Protein AF-A0A662BBJ3-F1 (afdb_monomer_lite)

Foldseek 3Di:
DDPPPPDDPVSVVVCLQAVDDDPPCQVVQWDPDADPNDIDGNDDGGNNVVVVVVVVVVVVVVVVCCCVVVVVVVPPVVVVVD

Sequence (82 aa):
MNNHKNLTGWQKILQKMTKANEIGKEEDIMTDHDYDGIKELDNVLPPWWLWGFYITIAIGVFYYIQVFTNSEAYSQKEEFAA

Secondary structure (DSSP, 8-state):
--------HHHHHHHHHH-PPPTT--GGGEEEEEETTEEEE-PPPPHHHHHHHHHHHHHHHHHHHHHHH-TTTT-HHHHHH-

Structure (mmCIF, N/CA/C/O backbone):
data_AF-A0A662BBJ3-F1
#
_entry.id   AF-A0A662BBJ3-F1
#
loop_
_atom_site.group_PDB
_atom_site.id
_atom_site.type_symbol
_atom_site.label_atom_id
_atom_site.label_alt_id
_atom_site.label_comp_id
_atom_site.label_asym_id
_atom_site.label_entity_id
_atom_site.label_seq_id
_atom_site.pdbx_PDB_ins_code
_atom_site.Cartn_x
_atom_site.Cartn_y
_atom_site.Cartn_z
_atom_site.occupancy
_atom_site.B_iso_or_equiv
_atom_site.auth_seq_id
_atom_site.auth_comp_id
_atom_site.auth_asym_id
_atom_site.auth_atom_id
_atom_site.pdbx_PDB_model_num
ATOM 1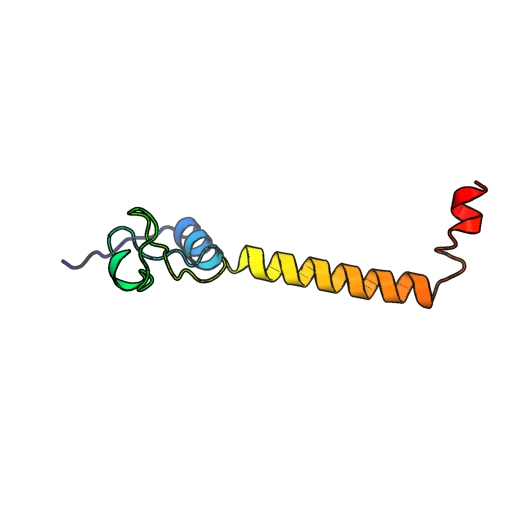 N N . MET A 1 1 ? -24.393 9.065 24.820 1.00 39.03 1 MET A N 1
ATOM 2 C CA . MET A 1 1 ? -23.282 10.034 24.959 1.00 39.03 1 MET A CA 1
ATOM 3 C C . MET A 1 1 ? -23.000 10.618 23.583 1.00 39.03 1 MET A C 1
ATOM 5 O O . MET A 1 1 ? -22.489 9.907 22.729 1.00 39.03 1 MET A O 1
ATOM 9 N N . ASN A 1 2 ? -23.408 11.865 23.334 1.00 46.12 2 ASN A N 1
ATOM 10 C CA . ASN A 1 2 ? -23.180 12.533 22.049 1.00 46.12 2 ASN A CA 1
ATOM 11 C C . ASN A 1 2 ? -21.734 13.019 21.992 1.00 46.12 2 ASN A C 1
ATOM 13 O O . ASN A 1 2 ? -21.389 14.024 22.608 1.00 46.12 2 ASN A O 1
ATOM 17 N N . ASN A 1 3 ? -20.887 12.283 21.279 1.00 56.19 3 ASN A N 1
ATOM 18 C CA . ASN A 1 3 ? -19.489 12.639 21.108 1.00 56.19 3 ASN A CA 1
ATOM 19 C C . ASN A 1 3 ? -19.341 13.408 19.790 1.00 56.19 3 ASN A C 1
ATOM 21 O O . ASN A 1 3 ? -19.039 12.829 18.747 1.00 56.19 3 ASN A O 1
ATOM 25 N N . HIS A 1 4 ? -19.601 14.718 19.812 1.00 57.53 4 HIS A N 1
ATOM 26 C CA . HIS A 1 4 ? -19.246 15.587 18.690 1.00 57.53 4 HIS A CA 1
ATOM 27 C C . HIS A 1 4 ? -17.718 15.715 18.649 1.00 57.53 4 HIS A C 1
ATOM 29 O O . HIS A 1 4 ? -17.140 16.664 19.173 1.00 57.53 4 HIS A O 1
ATOM 35 N N . LYS A 1 5 ? -17.043 14.720 18.060 1.00 67.06 5 LYS A N 1
ATOM 36 C CA . LYS A 1 5 ? -15.606 14.780 17.784 1.00 67.06 5 LYS A CA 1
ATOM 37 C C . LYS A 1 5 ? -15.375 15.931 16.798 1.00 67.06 5 LYS A C 1
ATOM 39 O O . LYS A 1 5 ? -15.651 15.801 15.605 1.00 67.06 5 LYS A O 1
ATOM 44 N N . ASN A 1 6 ? -14.881 17.066 17.290 1.00 73.62 6 ASN A N 1
ATOM 45 C CA . ASN A 1 6 ? -14.442 18.187 16.459 1.00 73.62 6 ASN A CA 1
ATOM 46 C C . ASN A 1 6 ? -13.126 17.815 15.763 1.00 73.62 6 ASN A C 1
ATOM 48 O O . ASN A 1 6 ? -12.042 18.189 16.199 1.00 73.62 6 ASN A O 1
ATOM 52 N N . LEU A 1 7 ? -13.235 17.015 14.701 1.00 78.81 7 LEU A N 1
ATOM 53 C CA . LEU A 1 7 ? -12.098 16.548 13.916 1.00 78.81 7 LEU A CA 1
ATOM 54 C C . LEU A 1 7 ? -11.519 17.705 13.097 1.00 78.81 7 LEU A C 1
ATOM 56 O O . LEU A 1 7 ? -12.225 18.338 12.302 1.00 78.81 7 LEU A O 1
ATOM 60 N N . THR A 1 8 ? -10.219 17.936 13.249 1.00 91.25 8 THR A N 1
ATOM 61 C CA . THR A 1 8 ? -9.454 18.855 12.405 1.00 91.25 8 THR A CA 1
ATOM 62 C C . THR A 1 8 ? -9.470 18.383 10.946 1.00 91.25 8 THR A C 1
ATOM 64 O O . THR A 1 8 ? -9.725 17.212 10.649 1.00 91.25 8 THR A O 1
ATOM 67 N N . GLY A 1 9 ? -9.188 19.287 10.000 1.00 90.31 9 GLY A N 1
ATOM 68 C CA . GLY A 1 9 ? -9.132 18.941 8.572 1.00 90.31 9 GLY A CA 1
ATOM 69 C C . GLY A 1 9 ? -8.173 17.779 8.282 1.00 90.31 9 GLY A C 1
ATOM 70 O O . GLY A 1 9 ? -8.523 16.859 7.546 1.00 90.31 9 GLY A O 1
ATOM 71 N N . TRP A 1 10 ? -7.019 17.760 8.953 1.00 90.00 10 TRP A N 1
ATOM 72 C CA . TRP A 1 10 ? -6.036 16.679 8.859 1.00 90.00 10 TRP A CA 1
ATOM 73 C C . TRP A 1 10 ? -6.559 15.342 9.377 1.00 90.00 10 TRP A C 1
ATOM 75 O O . TRP A 1 10 ? -6.374 14.319 8.724 1.00 90.00 10 TRP A O 1
ATOM 85 N N . GLN A 1 11 ? -7.271 15.339 10.504 1.00 89.81 11 GLN A N 1
ATOM 86 C CA . GLN A 1 11 ? -7.867 14.115 11.040 1.00 89.81 11 GLN A CA 1
ATOM 87 C C . GLN A 1 11 ? -8.918 13.530 10.088 1.00 89.81 11 GLN A C 1
ATOM 89 O O . GLN A 1 11 ? -8.971 12.317 9.911 1.00 89.81 11 GLN A O 1
ATOM 94 N N . LYS A 1 12 ? -9.705 14.378 9.412 1.00 90.44 12 LYS A N 1
ATOM 95 C CA . LYS A 1 12 ? -10.669 13.929 8.392 1.00 90.44 12 LYS A CA 1
ATOM 96 C C . LYS A 1 12 ? -9.980 13.319 7.173 1.00 90.44 12 LYS A C 1
ATOM 98 O O . LYS A 1 12 ? -10.472 12.332 6.631 1.00 90.44 12 LYS A O 1
ATOM 103 N N . ILE A 1 13 ? -8.859 13.896 6.736 1.00 93.38 13 ILE A N 1
ATOM 104 C CA . ILE A 1 13 ? -8.060 13.351 5.630 1.00 93.38 13 ILE A CA 1
ATOM 105 C C . ILE A 1 13 ? -7.511 11.977 6.016 1.00 93.38 13 ILE A C 1
ATOM 107 O O . ILE A 1 13 ? -7.741 11.010 5.293 1.00 93.38 13 ILE A O 1
ATOM 111 N N . LEU A 1 14 ? -6.866 11.873 7.180 1.00 92.44 14 LEU A N 1
ATOM 112 C CA . LEU A 1 14 ? -6.312 10.612 7.669 1.00 92.44 14 LEU A CA 1
ATOM 113 C C . LEU A 1 14 ? -7.391 9.535 7.803 1.00 92.44 14 LEU A C 1
ATOM 115 O O . LEU A 1 14 ? -7.212 8.438 7.285 1.00 92.44 14 LEU A O 1
ATOM 119 N N . GLN A 1 15 ? -8.542 9.863 8.397 1.00 92.19 15 GLN A N 1
ATOM 120 C CA . GLN A 1 15 ? -9.653 8.920 8.538 1.00 92.19 15 GLN A CA 1
ATOM 121 C C . GLN A 1 15 ? -10.175 8.432 7.181 1.00 92.19 15 GLN A C 1
ATOM 123 O O . GLN A 1 15 ? -10.466 7.250 7.022 1.00 92.19 15 GLN A O 1
ATOM 128 N N . LYS A 1 16 ? -10.265 9.309 6.173 1.00 92.69 16 LYS A N 1
ATOM 129 C CA . LYS A 1 16 ? -10.652 8.903 4.813 1.00 92.69 16 LYS A CA 1
ATOM 130 C C . LYS A 1 16 ? -9.611 8.005 4.147 1.00 92.69 16 LYS A C 1
ATOM 132 O O . LYS A 1 16 ? -9.989 7.112 3.394 1.00 92.69 16 LYS A O 1
ATOM 137 N N . MET A 1 17 ? -8.326 8.246 4.398 1.00 94.81 17 MET A N 1
ATOM 138 C CA . MET A 1 17 ? -7.238 7.463 3.813 1.00 94.81 17 MET A CA 1
ATOM 139 C C . MET A 1 17 ? -7.106 6.082 4.447 1.00 94.81 17 MET A C 1
ATOM 141 O O . MET A 1 17 ? -6.757 5.142 3.739 1.00 94.81 17 MET A O 1
ATOM 145 N N . THR A 1 18 ? -7.378 5.947 5.745 1.00 94.19 18 THR 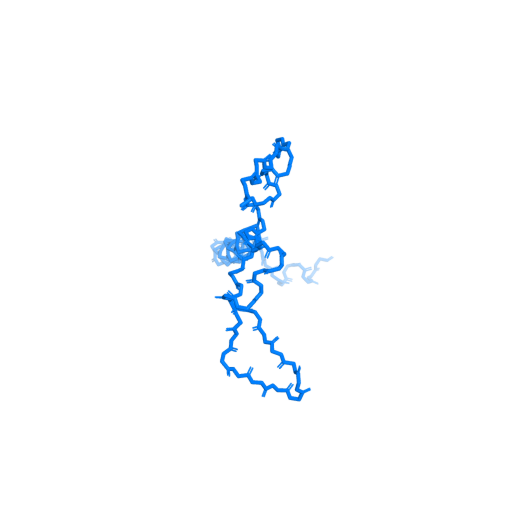A N 1
ATOM 146 C CA . THR A 1 18 ? -7.234 4.673 6.460 1.00 94.19 18 THR A CA 1
ATOM 147 C C . THR A 1 18 ? -8.528 3.879 6.549 1.00 94.19 18 THR A C 1
ATOM 149 O O . THR A 1 18 ? -8.459 2.658 6.586 1.00 94.19 18 THR A O 1
ATOM 152 N N . LYS A 1 19 ? -9.694 4.544 6.582 1.00 92.94 19 LYS A N 1
ATOM 153 C CA . LYS A 1 19 ? -10.999 3.934 6.906 1.00 92.94 19 LYS A CA 1
ATOM 154 C C . LYS A 1 19 ? -10.974 3.090 8.190 1.00 92.94 19 LYS A C 1
ATOM 156 O O . LYS A 1 19 ? -11.715 2.122 8.308 1.00 92.94 19 LYS A O 1
ATOM 161 N N . ALA A 1 20 ? -10.135 3.467 9.154 1.00 91.62 20 ALA A N 1
ATOM 162 C CA . ALA A 1 20 ? -10.053 2.764 10.426 1.00 91.62 20 ALA A CA 1
ATOM 163 C C . ALA A 1 20 ? -11.377 2.870 11.204 1.00 91.62 20 ALA A C 1
ATOM 165 O O . ALA A 1 20 ? -11.971 3.953 11.281 1.00 91.62 20 ALA A O 1
ATOM 166 N N . ASN A 1 21 ? -11.805 1.748 11.784 1.00 90.75 21 ASN A N 1
ATOM 167 C CA . ASN A 1 21 ? -12.958 1.676 12.676 1.00 90.75 21 ASN A CA 1
ATOM 168 C C . ASN A 1 21 ? -12.696 2.415 14.001 1.00 90.75 21 ASN A C 1
ATOM 170 O O . ASN A 1 21 ? -11.561 2.770 14.331 1.00 90.75 21 ASN A O 1
ATOM 174 N N . GLU A 1 22 ? -13.762 2.719 14.745 1.00 89.75 22 GLU A N 1
ATOM 175 C CA . GLU A 1 22 ? -13.623 3.406 16.031 1.00 89.75 22 GLU A CA 1
ATOM 176 C C . GLU A 1 22 ? -13.016 2.481 17.093 1.00 89.75 22 GLU A C 1
ATOM 178 O O . GLU A 1 22 ? -13.414 1.327 17.214 1.00 89.75 22 GLU A O 1
ATOM 183 N N . ILE A 1 23 ? -12.106 3.021 17.906 1.00 88.25 23 ILE A N 1
ATOM 184 C CA . ILE A 1 23 ? -11.558 2.316 19.071 1.00 88.25 23 ILE A CA 1
ATOM 185 C C . ILE A 1 23 ? -12.691 2.019 20.060 1.00 88.25 23 ILE A C 1
ATOM 187 O O . ILE A 1 23 ? -13.490 2.913 20.363 1.00 88.25 23 ILE A O 1
ATOM 191 N N . GLY A 1 24 ? -12.734 0.797 20.583 1.00 89.31 24 GLY A N 1
ATOM 192 C CA . GLY A 1 24 ? -13.778 0.312 21.488 1.00 89.31 24 GLY A CA 1
ATOM 193 C C . GLY A 1 24 ? -14.992 -0.297 20.781 1.00 89.31 24 GLY A C 1
ATOM 194 O O . GLY A 1 24 ? -15.963 -0.631 21.455 1.00 89.31 24 GLY A O 1
ATOM 195 N N . LYS A 1 25 ? -14.966 -0.405 19.446 1.00 91.69 25 LYS A N 1
ATOM 196 C CA . LYS A 1 25 ? -15.976 -1.100 18.627 1.00 91.69 25 LYS A CA 1
ATOM 197 C C . LYS A 1 25 ? -15.391 -2.293 17.874 1.00 91.69 25 LYS A C 1
ATOM 199 O O . LYS A 1 25 ? -15.883 -2.676 16.820 1.00 91.69 25 LYS A O 1
ATOM 204 N N . GLU A 1 26 ? -14.310 -2.860 18.392 1.00 92.00 26 GLU A N 1
ATOM 205 C CA . GLU A 1 26 ? -13.648 -4.018 17.800 1.00 92.00 26 GLU A CA 1
ATOM 206 C C . GLU A 1 26 ? -14.575 -5.241 17.777 1.00 92.00 26 GLU A C 1
ATOM 208 O O . GLU A 1 26 ? -14.539 -6.002 16.817 1.00 92.00 26 GLU A O 1
ATOM 213 N N . GLU A 1 27 ? -15.448 -5.388 1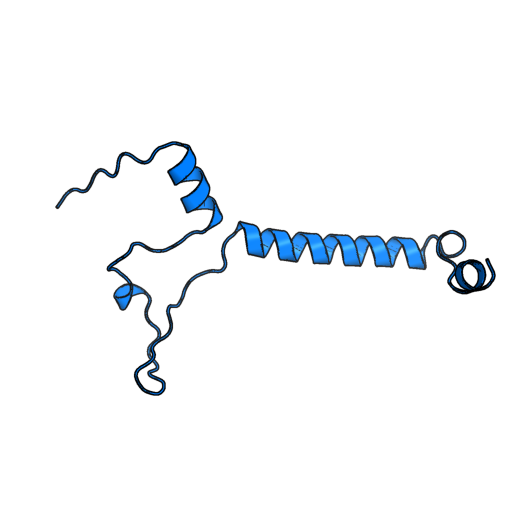8.781 1.00 91.88 27 GLU A N 1
ATOM 214 C CA . GLU A 1 27 ? -16.430 -6.479 18.859 1.00 91.88 27 GLU A CA 1
ATOM 215 C C . GLU A 1 27 ? -17.402 -6.489 17.669 1.00 91.88 27 GLU A C 1
ATOM 217 O O . GLU A 1 27 ? -17.709 -7.558 17.150 1.00 91.88 27 GLU A O 1
ATOM 222 N N . ASP A 1 28 ? -17.810 -5.313 17.177 1.00 93.31 28 ASP A N 1
ATOM 223 C CA . ASP A 1 28 ? -18.759 -5.176 16.060 1.00 93.31 28 ASP A CA 1
ATOM 224 C C . ASP A 1 28 ? -18.187 -5.671 14.716 1.00 93.31 28 ASP A C 1
ATOM 226 O O . ASP A 1 28 ? -18.938 -5.894 13.766 1.00 93.31 28 ASP A O 1
ATOM 230 N N . ILE A 1 29 ? -16.859 -5.788 14.613 1.00 93.81 29 ILE A N 1
ATOM 231 C CA . ILE A 1 29 ? -16.127 -6.149 13.388 1.00 93.81 29 ILE A CA 1
ATOM 232 C C . ILE A 1 29 ? -15.220 -7.366 13.594 1.00 93.81 29 ILE A C 1
ATOM 234 O O . ILE A 1 29 ? -14.321 -7.613 12.792 1.00 93.81 29 ILE A O 1
ATOM 238 N N . MET A 1 30 ? -15.381 -8.086 14.700 1.00 95.00 30 MET A N 1
ATOM 239 C CA . MET A 1 30 ? -14.546 -9.237 15.003 1.00 95.00 30 MET A CA 1
ATOM 240 C C . MET A 1 30 ? -14.989 -10.438 14.171 1.00 95.00 30 MET A C 1
ATOM 242 O O . MET A 1 30 ? -16.179 -10.654 13.956 1.00 95.00 30 MET A O 1
ATOM 246 N N . THR A 1 31 ? -14.033 -11.231 13.702 1.00 93.44 31 THR A N 1
ATOM 247 C CA . THR A 1 31 ? -14.341 -12.476 13.000 1.00 93.44 31 THR A CA 1
ATOM 248 C C . THR A 1 31 ? -14.860 -13.540 13.976 1.00 93.44 31 THR A C 1
ATOM 250 O O . THR A 1 31 ? -14.553 -13.526 15.169 1.00 93.44 31 THR A O 1
ATOM 253 N N . ASP A 1 32 ? -15.643 -14.497 13.469 1.00 91.19 32 ASP A N 1
ATOM 254 C CA . ASP A 1 32 ? -16.269 -15.542 14.299 1.00 91.19 32 ASP A CA 1
ATOM 255 C C . ASP A 1 32 ? -15.274 -16.571 14.870 1.00 91.19 32 ASP A C 1
ATOM 257 O O . ASP A 1 32 ? -15.623 -17.362 15.750 1.00 91.19 32 ASP A O 1
ATOM 261 N N . HIS A 1 33 ? -14.041 -16.596 14.361 1.00 92.88 33 HIS A N 1
ATOM 262 C CA . HIS A 1 33 ? -13.056 -17.626 14.676 1.00 92.88 33 HIS A CA 1
ATOM 263 C C . HIS A 1 33 ? -12.061 -17.137 15.731 1.00 92.88 33 HIS A C 1
ATOM 265 O O . HIS A 1 33 ? -11.629 -15.985 15.720 1.00 92.88 33 HIS A O 1
ATOM 271 N N . ASP A 1 34 ? -11.682 -18.047 16.626 1.00 95.81 34 ASP A N 1
ATOM 272 C CA . ASP A 1 34 ? -10.680 -17.834 17.667 1.00 95.81 34 ASP A CA 1
ATOM 273 C C . ASP A 1 34 ? -9.510 -18.792 17.436 1.00 95.81 34 ASP A C 1
ATOM 275 O O . ASP A 1 34 ? -9.704 -20.007 17.314 1.00 95.81 34 ASP A O 1
ATOM 279 N N . TYR A 1 35 ? -8.306 -18.232 17.357 1.00 94.00 35 TYR A N 1
ATOM 280 C CA . TYR A 1 35 ? -7.069 -18.975 17.179 1.00 94.00 35 TYR A CA 1
ATOM 281 C C . TYR A 1 35 ? -6.143 -18.692 18.360 1.00 94.00 35 TYR A C 1
ATOM 283 O O . TYR A 1 35 ? -5.493 -17.651 18.408 1.00 94.00 35 TYR A O 1
ATOM 291 N N . ASP A 1 36 ? -6.073 -19.631 19.307 1.00 95.06 36 ASP A N 1
ATOM 292 C CA . ASP A 1 36 ? -5.194 -19.533 20.484 1.00 95.06 36 ASP A CA 1
ATOM 293 C C . ASP A 1 36 ? -5.416 -18.241 21.304 1.00 95.06 36 ASP A C 1
ATOM 295 O O . ASP A 1 36 ? -4.481 -17.580 21.754 1.00 95.06 36 ASP A O 1
ATOM 299 N N . GLY A 1 37 ? -6.679 -17.829 21.457 1.00 93.00 37 GLY A N 1
ATOM 300 C CA . GLY A 1 37 ? -7.058 -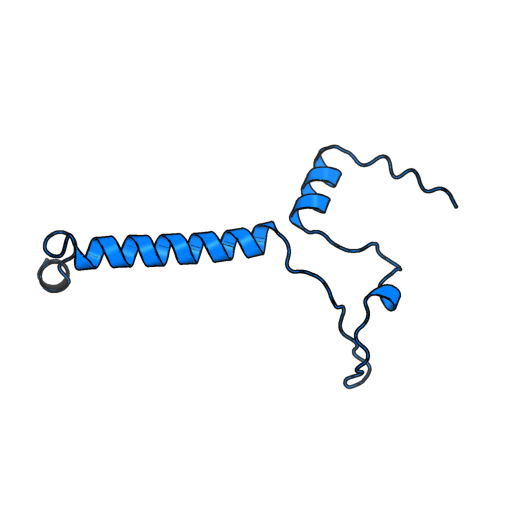16.601 22.157 1.00 93.00 37 GLY A CA 1
ATOM 301 C C . GLY A 1 37 ? -6.885 -15.321 21.333 1.00 93.00 37 GLY A C 1
ATOM 302 O O . GLY A 1 37 ? -7.145 -14.233 21.851 1.00 93.00 37 GLY A O 1
ATOM 303 N N . ILE A 1 38 ? -6.461 -15.420 20.068 1.00 94.38 38 ILE A N 1
ATOM 304 C CA . ILE A 1 38 ? -6.376 -14.301 19.124 1.00 94.38 38 ILE A CA 1
ATOM 305 C C . ILE A 1 38 ? -7.599 -14.330 18.207 1.00 94.38 38 ILE A C 1
ATOM 307 O O . ILE A 1 38 ? -7.908 -15.343 17.578 1.00 94.38 38 ILE A O 1
ATOM 311 N N . LYS A 1 39 ? -8.266 -13.180 18.096 1.00 94.62 39 LYS A N 1
ATOM 312 C CA . LYS A 1 39 ? -9.360 -12.942 17.153 1.00 94.62 39 LYS A CA 1
ATOM 313 C C . LYS A 1 39 ? -8.985 -11.826 16.194 1.00 94.62 39 LYS A C 1
ATOM 315 O O . LYS A 1 39 ? -8.337 -10.853 16.583 1.00 94.62 39 LYS A O 1
ATOM 320 N N . GLU A 1 40 ? -9.384 -11.980 14.941 1.00 94.25 40 GLU A N 1
ATOM 321 C CA . GLU A 1 40 ? -9.057 -11.029 13.883 1.00 94.25 40 GLU A CA 1
ATOM 322 C C . GLU A 1 40 ? -10.172 -9.994 13.706 1.00 94.25 40 GLU A C 1
ATOM 324 O O . GLU A 1 40 ? -11.337 -10.250 14.004 1.00 94.25 40 GLU A O 1
ATOM 329 N N . LEU A 1 41 ? -9.808 -8.814 13.202 1.00 95.06 41 LEU A N 1
ATOM 330 C CA . LEU A 1 41 ? -10.761 -7.765 12.844 1.00 95.06 41 LEU A CA 1
ATOM 331 C C . LEU A 1 41 ? -11.004 -7.791 11.336 1.00 95.06 41 LEU A C 1
ATOM 333 O O . LEU A 1 41 ? -10.048 -7.708 10.561 1.00 95.06 41 LEU A O 1
ATOM 337 N N . ASP A 1 42 ? -12.269 -7.800 10.929 1.00 95.12 42 ASP A N 1
ATOM 338 C CA . ASP A 1 42 ? -12.713 -7.707 9.537 1.00 95.12 42 ASP A CA 1
ATOM 339 C C . ASP A 1 42 ? -12.627 -6.255 9.029 1.00 95.12 42 ASP A C 1
ATOM 341 O O . ASP A 1 42 ? -13.611 -5.563 8.757 1.00 95.12 42 ASP A O 1
ATOM 345 N N . ASN A 1 43 ? -11.401 -5.730 8.980 1.00 93.50 43 ASN A N 1
ATOM 346 C CA . ASN A 1 43 ? -11.128 -4.397 8.462 1.00 93.50 43 ASN A CA 1
ATOM 347 C C . ASN A 1 43 ? -11.014 -4.415 6.937 1.00 93.50 43 ASN A C 1
ATOM 349 O O . ASN A 1 43 ? -10.321 -5.240 6.342 1.00 93.50 43 ASN A O 1
ATOM 353 N N . VAL A 1 44 ? -11.580 -3.391 6.299 1.00 94.25 44 VAL A N 1
ATOM 354 C CA . VAL A 1 44 ? -11.289 -3.112 4.891 1.00 94.25 44 VAL A CA 1
ATOM 355 C C . VAL A 1 44 ? -9.847 -2.632 4.721 1.00 94.25 44 VAL A C 1
ATOM 357 O O . VAL A 1 44 ? -9.282 -1.963 5.589 1.00 94.25 44 VAL A O 1
ATOM 360 N N . LEU A 1 45 ? -9.266 -2.899 3.552 1.00 96.06 45 LEU A N 1
ATOM 361 C CA . LEU A 1 45 ? -7.951 -2.368 3.204 1.00 96.06 45 LEU A CA 1
ATOM 362 C C . LEU A 1 45 ? -7.974 -0.828 3.191 1.00 96.06 45 LEU A C 1
ATOM 364 O O . LEU A 1 45 ? -8.905 -0.236 2.624 1.00 96.06 45 LEU A O 1
ATOM 368 N N . PRO A 1 46 ? -6.938 -0.1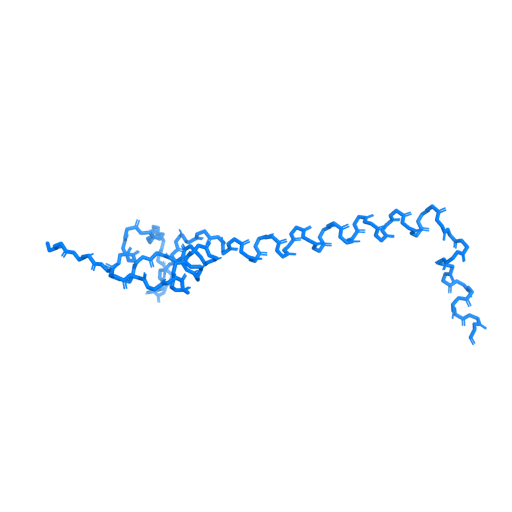60 3.733 1.00 96.94 46 PRO A N 1
ATOM 369 C CA . PRO A 1 46 ? -6.807 1.285 3.631 1.00 96.94 46 PRO A CA 1
ATOM 370 C C . PRO A 1 46 ? -6.884 1.739 2.165 1.00 96.94 46 PRO A C 1
ATOM 372 O O . PRO A 1 46 ? -6.107 1.250 1.339 1.00 96.94 46 PRO A O 1
ATOM 375 N N . PRO A 1 47 ? -7.771 2.687 1.804 1.00 96.81 47 PRO A N 1
ATOM 376 C CA . PRO A 1 47 ? -7.890 3.162 0.428 1.00 96.81 47 PRO A CA 1
ATOM 377 C C . PRO A 1 47 ? -6.574 3.587 -0.221 1.00 96.81 47 PRO A C 1
ATOM 379 O O . PRO A 1 47 ? -6.362 3.288 -1.392 1.00 96.81 47 PRO A O 1
ATOM 382 N N . TRP A 1 48 ? -5.678 4.254 0.516 1.00 96.44 48 TRP A N 1
ATOM 383 C CA . TRP A 1 48 ? -4.375 4.656 -0.031 1.00 96.44 48 TRP A CA 1
ATOM 384 C C . TRP A 1 48 ? -3.531 3.444 -0.451 1.00 96.44 48 TRP A C 1
ATOM 386 O O . TRP A 1 48 ? -2.847 3.502 -1.470 1.00 96.44 48 TRP A O 1
ATOM 396 N N . TRP A 1 49 ? -3.612 2.344 0.304 1.00 97.56 49 TRP A N 1
ATOM 397 C CA . TRP A 1 49 ? -2.868 1.118 0.034 1.00 97.56 49 TRP A CA 1
ATOM 398 C C . TRP A 1 49 ? -3.439 0.402 -1.188 1.00 97.56 49 TRP A C 1
ATOM 400 O O . TRP A 1 49 ? -2.693 0.034 -2.092 1.00 97.56 49 TRP A O 1
ATOM 410 N N . LEU A 1 50 ? -4.769 0.291 -1.268 1.00 97.12 50 LEU A N 1
ATOM 411 C CA . LEU A 1 50 ? -5.454 -0.315 -2.411 1.00 97.12 50 LEU A CA 1
ATOM 412 C C . LEU A 1 50 ? -5.159 0.441 -3.716 1.00 97.12 50 LEU A C 1
ATOM 414 O O . LEU A 1 50 ? -4.848 -0.173 -4.734 1.00 97.12 50 LEU A O 1
ATOM 418 N N . TRP A 1 51 ? -5.207 1.776 -3.688 1.00 97.56 51 TRP A N 1
ATOM 419 C CA . TRP A 1 51 ? -4.812 2.588 -4.841 1.00 97.56 51 TRP A CA 1
ATOM 420 C C . TRP A 1 51 ? -3.327 2.439 -5.170 1.00 97.56 51 TRP A C 1
ATOM 422 O O . TRP A 1 51 ? -2.985 2.352 -6.345 1.00 97.56 51 TRP A O 1
ATOM 432 N N . GLY A 1 52 ? -2.458 2.342 -4.159 1.00 98.19 52 GLY A N 1
ATOM 433 C CA . GLY A 1 52 ? -1.043 2.025 -4.349 1.00 98.19 52 GLY A CA 1
ATOM 434 C C . GLY A 1 52 ? -0.843 0.717 -5.117 1.00 98.19 52 GLY A C 1
ATOM 435 O O . GLY A 1 52 ? -0.092 0.687 -6.087 1.00 98.19 52 GLY A O 1
ATOM 436 N N . PHE A 1 53 ? -1.580 -0.333 -4.756 1.00 98.38 53 PHE A N 1
ATOM 437 C CA . PHE A 1 53 ? -1.560 -1.607 -5.472 1.00 98.38 53 PHE A CA 1
ATOM 438 C C . PHE A 1 53 ? -2.063 -1.482 -6.923 1.00 98.38 53 PHE A C 1
ATOM 440 O O . PHE A 1 53 ? -1.450 -2.016 -7.842 1.00 98.38 53 PHE A O 1
ATOM 447 N N . TYR A 1 54 ? -3.126 -0.715 -7.183 1.00 98.56 54 TYR A N 1
ATOM 448 C CA . TYR A 1 54 ? -3.568 -0.475 -8.564 1.00 98.56 54 TYR A CA 1
ATOM 449 C C . TYR A 1 54 ? -2.561 0.324 -9.396 1.00 98.56 54 TYR A C 1
ATOM 451 O O . TYR A 1 54 ? -2.423 0.077 -10.594 1.00 98.56 54 TYR A O 1
ATOM 459 N N . ILE A 1 55 ? -1.830 1.253 -8.779 1.00 98.62 55 ILE A N 1
ATOM 460 C CA . ILE A 1 55 ? -0.768 2.002 -9.456 1.00 98.62 55 ILE A CA 1
ATOM 461 C C . ILE A 1 55 ? 0.355 1.058 -9.894 1.00 98.62 55 ILE A C 1
ATOM 463 O O . ILE A 1 55 ? 0.821 1.169 -11.027 1.00 98.62 55 ILE A O 1
ATOM 467 N N . THR A 1 56 ? 0.769 0.103 -9.054 1.00 98.50 56 THR A N 1
ATOM 468 C CA . THR A 1 56 ? 1.814 -0.858 -9.449 1.00 98.50 56 THR A CA 1
ATOM 469 C C . THR A 1 56 ? 1.353 -1.759 -10.592 1.00 98.50 56 THR A C 1
ATOM 471 O O . THR A 1 56 ? 2.132 -2.010 -11.510 1.00 98.50 56 THR A O 1
ATOM 474 N N . ILE A 1 57 ? 0.079 -2.167 -10.605 1.00 98.69 57 ILE A N 1
ATOM 475 C CA . ILE A 1 57 ? -0.512 -2.894 -11.737 1.00 98.69 57 ILE A CA 1
ATOM 476 C C . ILE A 1 57 ? -0.454 -2.046 -13.012 1.00 98.69 57 ILE A C 1
ATOM 478 O O . ILE A 1 57 ? -0.004 -2.530 -14.049 1.00 98.69 57 ILE A O 1
ATOM 482 N N . ALA A 1 58 ? -0.867 -0.777 -12.946 1.00 98.69 58 ALA A N 1
ATOM 483 C CA . ALA A 1 58 ? -0.846 0.119 -14.100 1.00 98.69 58 ALA A CA 1
ATOM 484 C C . ALA A 1 58 ? 0.577 0.319 -14.650 1.00 98.69 58 ALA A C 1
ATOM 486 O O . ALA A 1 58 ? 0.774 0.274 -15.864 1.00 98.69 58 ALA A O 1
ATOM 487 N N . ILE A 1 59 ? 1.572 0.471 -13.769 1.00 98.44 59 ILE A N 1
ATOM 488 C CA . ILE A 1 59 ? 2.990 0.541 -14.148 1.00 98.44 59 ILE A CA 1
ATOM 489 C C . ILE A 1 59 ? 3.433 -0.762 -14.820 1.00 98.44 59 ILE A C 1
ATOM 491 O O . ILE A 1 59 ? 4.089 -0.707 -15.856 1.00 98.44 59 ILE A O 1
ATOM 495 N N . GLY A 1 60 ? 3.054 -1.922 -14.279 1.00 98.31 60 GLY A N 1
ATOM 496 C CA . GLY A 1 60 ? 3.381 -3.222 -14.868 1.00 98.31 60 GLY A CA 1
ATOM 497 C C . GLY A 1 60 ? 2.810 -3.394 -16.277 1.00 98.31 60 GLY A C 1
ATOM 498 O O . GLY A 1 60 ? 3.527 -3.804 -17.187 1.00 98.31 60 GLY A O 1
ATOM 499 N N . VAL A 1 61 ? 1.547 -3.013 -16.487 1.00 98.38 61 VAL A N 1
ATOM 500 C CA . VAL A 1 61 ? 0.908 -3.033 -17.813 1.00 98.38 61 VAL A CA 1
ATOM 501 C C . VAL A 1 61 ? 1.592 -2.056 -18.768 1.00 98.38 61 VAL A C 1
ATOM 503 O O . VAL A 1 61 ? 1.891 -2.420 -19.903 1.00 98.38 61 VAL A O 1
ATOM 506 N N . PHE A 1 62 ? 1.874 -0.832 -18.318 1.00 97.12 62 PHE A N 1
ATOM 507 C CA . PHE A 1 62 ? 2.591 0.155 -19.123 1.00 97.12 62 PHE A CA 1
ATOM 508 C C . PHE A 1 62 ? 3.975 -0.358 -19.537 1.00 97.12 62 PHE A C 1
ATOM 510 O O . PHE A 1 62 ? 4.312 -0.314 -20.717 1.00 97.12 62 PHE A O 1
ATOM 517 N N . TYR A 1 63 ? 4.746 -0.897 -18.591 1.00 94.75 63 TYR A N 1
ATOM 518 C CA . TYR A 1 63 ? 6.060 -1.479 -18.848 1.00 94.75 63 TYR A CA 1
ATOM 519 C C . TYR A 1 63 ? 5.982 -2.635 -19.849 1.00 94.75 63 TYR A C 1
ATOM 521 O O . TYR A 1 63 ? 6.760 -2.677 -20.798 1.00 94.75 63 TYR A O 1
ATOM 529 N N . TYR A 1 64 ? 5.000 -3.527 -19.693 1.00 95.19 64 TYR A N 1
ATOM 530 C CA . TYR A 1 64 ? 4.766 -4.618 -20.636 1.00 95.19 64 TYR A CA 1
ATOM 531 C C . TYR A 1 64 ? 4.520 -4.084 -22.053 1.00 95.19 64 TYR A C 1
ATOM 533 O O . TYR A 1 64 ? 5.187 -4.506 -22.990 1.00 95.19 64 TYR A O 1
ATOM 541 N N . ILE A 1 65 ? 3.630 -3.101 -22.221 1.00 95.81 65 ILE A N 1
ATOM 542 C CA . ILE A 1 65 ? 3.385 -2.484 -23.534 1.00 95.81 65 ILE A CA 1
ATOM 543 C C . ILE A 1 65 ? 4.685 -1.914 -24.110 1.00 95.81 65 ILE A C 1
ATOM 545 O O . ILE A 1 65 ? 5.014 -2.218 -25.249 1.00 95.81 65 ILE A O 1
ATOM 549 N N . GLN A 1 66 ? 5.448 -1.150 -23.322 1.00 93.25 66 GLN A N 1
ATOM 550 C CA . GLN A 1 66 ? 6.705 -0.545 -23.771 1.00 93.25 66 GLN A CA 1
ATOM 551 C C . GLN A 1 66 ? 7.712 -1.586 -24.268 1.00 93.25 66 GLN A C 1
ATOM 553 O O . GLN A 1 66 ? 8.241 -1.440 -25.366 1.00 93.25 66 GLN A O 1
ATOM 558 N N . VAL A 1 67 ? 7.933 -2.662 -23.512 1.00 92.12 67 VAL A N 1
ATOM 559 C CA . VAL A 1 67 ? 8.877 -3.723 -23.897 1.00 92.12 67 VAL A CA 1
ATOM 560 C C . VAL A 1 67 ? 8.437 -4.427 -25.184 1.00 92.12 67 VAL A C 1
ATOM 562 O O . VAL A 1 67 ? 9.268 -4.711 -26.043 1.00 92.12 67 VAL A O 1
ATOM 565 N N . PHE A 1 68 ? 7.138 -4.690 -25.349 1.00 92.31 68 PHE A N 1
ATOM 566 C CA . PHE A 1 68 ? 6.631 -5.411 -26.519 1.00 92.31 68 PHE A CA 1
ATOM 567 C C . PHE A 1 68 ? 6.513 -4.544 -27.777 1.00 92.31 68 PHE A C 1
ATOM 569 O O . PHE A 1 68 ? 6.694 -5.062 -28.876 1.00 92.31 68 PHE A O 1
ATOM 576 N N . THR A 1 69 ? 6.202 -3.250 -27.651 1.00 94.12 69 THR A N 1
ATOM 577 C CA . THR A 1 69 ? 6.025 -2.364 -28.816 1.00 94.12 69 THR A CA 1
ATOM 578 C C . THR A 1 69 ? 7.284 -1.592 -29.185 1.00 94.12 69 THR A C 1
ATOM 580 O O . THR A 1 69 ? 7.431 -1.211 -30.341 1.00 94.12 69 THR A O 1
ATOM 583 N N . ASN A 1 70 ? 8.187 -1.361 -28.230 1.00 91.94 70 ASN A N 1
ATOM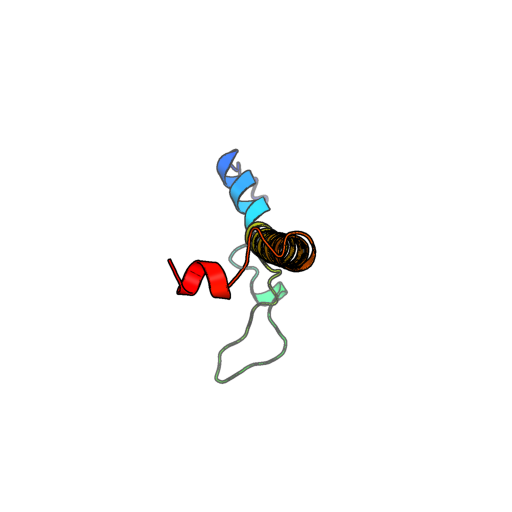 584 C CA . ASN A 1 70 ? 9.419 -0.593 -28.416 1.00 91.94 70 ASN A CA 1
ATOM 585 C C . ASN A 1 70 ? 10.647 -1.479 -28.160 1.00 91.94 70 ASN A C 1
ATOM 587 O O . ASN A 1 70 ? 11.538 -1.121 -27.393 1.00 91.94 70 ASN A O 1
ATOM 591 N N . SER A 1 71 ? 10.691 -2.652 -28.797 1.00 83.12 71 SER A N 1
ATOM 592 C CA . SER A 1 71 ? 11.696 -3.689 -28.526 1.00 83.12 71 SER A CA 1
ATOM 593 C C . SER A 1 71 ? 13.144 -3.247 -28.750 1.00 83.12 71 SER A C 1
ATOM 595 O O . SER A 1 71 ? 14.032 -3.763 -28.083 1.00 83.12 71 SER A O 1
ATOM 597 N N . GLU A 1 72 ? 13.393 -2.311 -29.670 1.00 84.69 72 GLU A N 1
ATOM 598 C CA . GLU A 1 72 ? 14.735 -1.745 -29.884 1.00 84.69 72 GLU A CA 1
ATOM 599 C C . GLU A 1 72 ? 15.155 -0.849 -28.712 1.00 84.69 72 GLU A C 1
ATOM 601 O O . GLU A 1 72 ? 16.258 -0.976 -28.200 1.00 84.69 72 GLU A O 1
ATOM 606 N N . ALA A 1 73 ? 14.248 -0.009 -28.205 1.00 85.31 73 ALA A N 1
ATOM 607 C CA . ALA A 1 73 ? 14.535 0.880 -27.078 1.00 85.31 73 ALA A CA 1
ATOM 608 C C . ALA A 1 73 ? 14.722 0.137 -25.739 1.00 85.31 73 ALA A C 1
ATOM 610 O O . ALA A 1 73 ? 15.303 0.698 -24.815 1.00 85.31 73 ALA A O 1
ATOM 611 N N . TYR A 1 74 ? 14.223 -1.099 -25.633 1.00 86.88 74 TYR A N 1
ATOM 612 C CA . TYR A 1 74 ? 14.277 -1.937 -24.427 1.00 86.88 74 TYR A CA 1
ATOM 613 C C . TYR A 1 74 ? 14.947 -3.300 -24.691 1.00 86.88 74 TYR A C 1
ATOM 615 O O . TYR A 1 74 ? 14.569 -4.325 -24.115 1.00 86.88 74 TYR A O 1
ATOM 623 N N . SER A 1 75 ? 15.921 -3.338 -25.605 1.00 87.06 75 SER A N 1
ATOM 624 C CA . SER A 1 75 ? 16.621 -4.566 -25.987 1.00 87.06 75 SER A CA 1
ATOM 625 C C . SER A 1 75 ? 17.604 -5.017 -24.904 1.00 87.06 75 SER A C 1
ATOM 627 O O . SER A 1 75 ? 18.691 -4.466 -24.753 1.00 87.06 75 SER A O 1
ATOM 629 N N . GLN A 1 76 ? 17.281 -6.113 -24.209 1.00 85.12 76 GLN A N 1
ATOM 630 C CA . GLN A 1 76 ? 18.167 -6.705 -23.193 1.00 85.12 76 GLN A CA 1
ATOM 631 C C . GLN A 1 76 ? 19.545 -7.100 -23.740 1.00 85.12 76 GLN A C 1
ATOM 633 O O . GLN A 1 76 ? 20.537 -7.078 -23.016 1.00 85.12 76 GLN A O 1
ATOM 638 N N . LYS A 1 77 ? 19.619 -7.498 -25.018 1.00 86.88 77 LYS A N 1
ATOM 639 C CA . LYS A 1 77 ? 20.894 -7.862 -25.651 1.00 86.88 77 LYS A CA 1
ATOM 640 C C . LYS A 1 77 ? 21.799 -6.648 -25.814 1.00 86.88 77 LYS A C 1
ATOM 642 O O . LYS A 1 77 ? 23.005 -6.783 -25.645 1.00 86.88 77 LYS A O 1
ATOM 647 N N . GLU A 1 78 ? 21.219 -5.504 -26.163 1.00 87.12 78 GLU A N 1
ATOM 648 C CA . GLU A 1 78 ? 21.956 -4.251 -26.315 1.00 87.12 78 GLU A CA 1
ATOM 649 C C . GLU A 1 78 ? 22.367 -3.701 -24.951 1.00 87.12 78 GLU A C 1
ATOM 651 O O . GLU A 1 78 ? 23.530 -3.354 -24.781 1.00 87.12 78 GLU A O 1
ATOM 656 N N . GLU A 1 79 ? 21.469 -3.730 -23.960 1.00 83.06 79 GLU A N 1
ATOM 657 C CA . GLU A 1 79 ? 21.789 -3.354 -22.576 1.00 83.06 79 GLU A CA 1
ATOM 658 C C . GLU A 1 79 ? 22.925 -4.198 -21.982 1.00 83.06 79 GLU A C 1
ATOM 660 O O . GLU A 1 79 ? 23.777 -3.669 -21.281 1.00 83.06 79 GLU A O 1
ATOM 665 N N . PHE A 1 80 ? 22.956 -5.505 -22.259 1.00 91.31 80 PHE A N 1
ATOM 666 C CA . PHE A 1 80 ? 24.015 -6.395 -21.774 1.00 91.31 80 PHE A CA 1
ATOM 667 C C . PHE A 1 80 ? 25.359 -6.186 -22.489 1.00 91.31 80 PHE A C 1
ATOM 669 O O . PHE A 1 80 ? 26.410 -6.480 -21.922 1.00 91.31 80 PHE A O 1
ATOM 676 N N . ALA A 1 81 ? 25.330 -5.758 -23.752 1.00 91.62 81 ALA A N 1
ATOM 677 C CA . ALA A 1 81 ? 26.526 -5.576 -24.570 1.00 91.62 81 ALA A CA 1
ATOM 678 C C . ALA A 1 81 ? 27.195 -4.199 -24.389 1.00 91.62 81 ALA A C 1
ATOM 680 O O . ALA A 1 81 ? 28.315 -4.021 -24.875 1.00 91.62 81 ALA A O 1
ATOM 681 N N . ALA A 1 82 ? 26.511 -3.251 -23.739 1.00 76.00 82 ALA A N 1
ATOM 682 C CA . ALA A 1 82 ? 27.004 -1.918 -23.388 1.00 76.00 82 ALA A CA 1
ATOM 683 C C . ALA A 1 82 ? 27.799 -1.925 -22.070 1.00 76.00 82 ALA A C 1
ATOM 685 O O . ALA A 1 82 ? 28.801 -1.174 -22.004 1.00 76.00 82 ALA A O 1
#

Radius of gyration: 22.8 Å; chains: 1; bounding box: 50×38×55 Å

pLDDT: mean 90.06, std 10.86, range [39.03, 98.69]